Protein AF-A0A7J9Y775-F1 (afdb_monomer_lite)

pLDDT: mean 87.65, std 16.23, range [34.56, 98.0]

Structure (mmCIF, N/CA/C/O backbone):
data_AF-A0A7J9Y775-F1
#
_entry.id   AF-A0A7J9Y775-F1
#
loop_
_atom_site.group_PDB
_atom_site.id
_atom_site.type_symbol
_atom_site.label_atom_id
_atom_site.label_alt_id
_atom_site.label_comp_id
_atom_site.label_asym_id
_atom_site.label_entity_id
_atom_site.label_seq_id
_atom_site.pdbx_PDB_ins_code
_atom_site.Cartn_x
_atom_site.Cartn_y
_atom_site.Cartn_z
_atom_site.occupancy
_atom_site.B_iso_or_equiv
_atom_site.auth_seq_id
_atom_site.auth_comp_id
_atom_site.auth_asym_id
_atom_site.auth_atom_id
_atom_site.pdbx_PDB_model_num
ATOM 1 N N . MET A 1 1 ? 0.228 -18.402 -34.440 1.00 38.16 1 MET A N 1
ATOM 2 C CA . MET A 1 1 ? 0.087 -17.115 -33.724 1.00 38.16 1 MET A CA 1
ATOM 3 C C . MET A 1 1 ? -0.756 -17.361 -32.479 1.00 38.16 1 MET A C 1
ATOM 5 O O . MET A 1 1 ? -1.967 -17.196 -32.517 1.00 38.16 1 MET A O 1
ATOM 9 N N . THR A 1 2 ? -0.129 -17.875 -31.418 1.00 34.56 2 THR A N 1
ATOM 10 C CA . THR A 1 2 ? -0.813 -18.285 -30.182 1.00 34.56 2 THR A CA 1
ATOM 11 C C . THR A 1 2 ? -1.016 -17.071 -29.284 1.00 34.56 2 THR A C 1
ATOM 13 O O . THR A 1 2 ? -0.058 -16.394 -28.921 1.00 34.56 2 THR A O 1
ATOM 16 N N . SER A 1 3 ? -2.279 -16.789 -28.978 1.00 35.97 3 SER A N 1
ATOM 17 C CA . SER A 1 3 ? -2.728 -15.701 -28.113 1.00 35.97 3 SER A CA 1
ATOM 18 C C . SER A 1 3 ? -2.297 -15.947 -26.664 1.00 35.97 3 SER A C 1
ATOM 20 O O . SER A 1 3 ? -2.684 -16.944 -26.058 1.00 35.97 3 SER A O 1
ATOM 22 N N . ALA A 1 4 ? -1.508 -15.033 -26.098 1.00 42.16 4 ALA A N 1
ATOM 23 C CA . ALA A 1 4 ? -1.181 -15.003 -24.677 1.00 42.16 4 ALA A CA 1
ATOM 24 C C . ALA A 1 4 ? -2.265 -14.231 -23.908 1.00 42.16 4 ALA A C 1
ATOM 26 O O . ALA A 1 4 ? -2.028 -13.146 -23.385 1.00 42.16 4 ALA A O 1
ATOM 27 N N . ALA A 1 5 ? -3.465 -14.803 -23.827 1.00 42.19 5 ALA A N 1
ATOM 28 C CA . ALA A 1 5 ? -4.444 -14.434 -22.809 1.00 42.19 5 ALA A CA 1
ATOM 29 C C . ALA A 1 5 ? -4.189 -15.286 -21.552 1.00 42.19 5 ALA A C 1
ATOM 31 O O . ALA A 1 5 ? -4.979 -16.156 -21.195 1.00 42.19 5 ALA A O 1
ATOM 32 N N . ALA A 1 6 ? -3.043 -15.085 -20.898 1.00 48.16 6 ALA A N 1
ATOM 33 C CA . ALA A 1 6 ? -2.759 -15.720 -19.615 1.00 48.16 6 ALA A CA 1
ATOM 34 C C . ALA A 1 6 ? -3.512 -14.976 -18.494 1.00 48.16 6 ALA A C 1
ATOM 36 O O . ALA A 1 6 ? -3.031 -13.996 -17.937 1.00 48.16 6 ALA A O 1
ATOM 37 N N . GLY A 1 7 ? -4.736 -15.448 -18.252 1.00 46.16 7 GLY A N 1
ATOM 38 C CA . GLY A 1 7 ? -5.532 -15.403 -17.022 1.00 46.16 7 GLY A CA 1
ATOM 39 C C . GLY A 1 7 ? -5.177 -14.393 -15.926 1.00 46.16 7 GLY A C 1
ATOM 40 O O . GLY A 1 7 ? -4.445 -14.714 -14.995 1.00 46.16 7 GLY A O 1
ATOM 41 N N . PHE A 1 8 ? -5.868 -13.251 -15.911 1.00 54.41 8 PHE A N 1
ATOM 42 C CA . PHE A 1 8 ? -6.209 -12.593 -14.639 1.00 54.41 8 PHE A CA 1
ATOM 43 C C . PHE A 1 8 ? -7.338 -13.338 -13.898 1.00 54.41 8 PHE A C 1
ATOM 45 O O . PHE A 1 8 ? -7.473 -13.207 -12.683 1.00 54.41 8 PHE A O 1
ATOM 52 N N . GLY A 1 9 ? -8.124 -14.158 -14.608 1.00 49.69 9 GLY A N 1
ATOM 53 C CA . GLY A 1 9 ? -9.173 -15.006 -14.040 1.00 49.69 9 GLY A CA 1
ATOM 54 C C . GLY A 1 9 ? -8.589 -16.231 -13.341 1.00 49.69 9 GLY A C 1
ATOM 55 O O . GLY A 1 9 ? -8.586 -17.315 -13.910 1.00 49.69 9 GLY A O 1
ATOM 56 N N . GLY A 1 10 ? -8.039 -16.053 -12.140 1.00 75.50 10 GLY A N 1
ATOM 57 C CA . GLY A 1 10 ? -7.595 -17.167 -11.295 1.00 75.50 10 GLY A CA 1
ATOM 58 C C . GLY A 1 10 ? -6.438 -16.858 -10.347 1.00 75.50 10 GLY A C 1
ATOM 59 O O . GLY A 1 10 ? -6.180 -17.643 -9.439 1.00 75.50 10 GLY A O 1
ATOM 60 N N . HIS A 1 11 ? -5.738 -15.728 -10.508 1.00 84.44 11 HIS A N 1
ATOM 61 C CA . HIS A 1 11 ? -4.655 -15.388 -9.587 1.00 84.44 11 HIS A CA 1
ATOM 62 C C . HIS A 1 11 ? -5.235 -14.975 -8.218 1.00 84.44 11 HIS A C 1
ATOM 64 O O . HIS A 1 11 ? -6.034 -14.035 -8.177 1.00 84.44 11 HIS A O 1
ATOM 70 N N . PRO A 1 12 ? -4.814 -15.580 -7.088 1.00 88.19 12 PRO A N 1
ATOM 71 C CA . PRO A 1 12 ? -5.397 -15.307 -5.768 1.00 88.19 12 PRO A CA 1
ATOM 72 C C . PRO A 1 12 ? -5.423 -13.823 -5.383 1.00 88.19 12 PRO A C 1
ATOM 74 O O . PRO A 1 12 ? -6.362 -13.362 -4.744 1.00 88.19 12 PRO A O 1
ATOM 77 N N . LEU A 1 13 ? -4.424 -13.050 -5.819 1.00 89.00 13 LEU A N 1
ATOM 78 C CA . LEU A 1 13 ? -4.371 -11.604 -5.580 1.00 89.00 13 LEU A CA 1
ATOM 79 C C . LEU A 1 13 ? -5.483 -10.814 -6.290 1.00 89.00 13 LEU A C 1
ATOM 81 O O . LEU A 1 13 ? -5.926 -9.805 -5.755 1.00 89.00 13 LEU A O 1
ATOM 85 N N . VA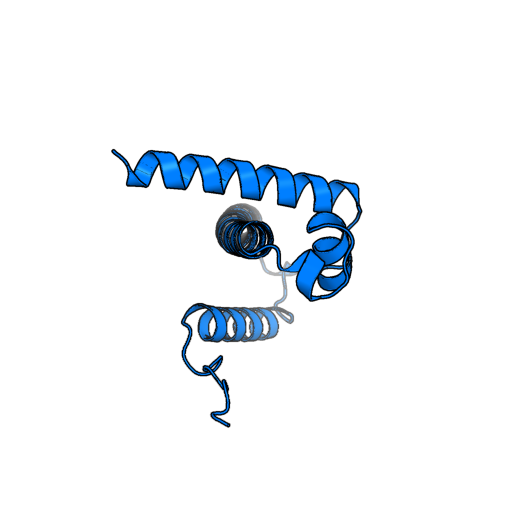L A 1 14 ? -5.934 -11.254 -7.470 1.00 91.62 14 VAL A N 1
ATOM 86 C CA . VAL A 1 14 ? -7.041 -10.602 -8.191 1.00 91.62 14 VAL A CA 1
ATOM 87 C C . VAL A 1 14 ? -8.334 -10.797 -7.406 1.00 91.62 14 VAL A C 1
ATOM 89 O O . VAL A 1 14 ? -9.024 -9.825 -7.109 1.00 91.62 14 VAL A O 1
ATOM 92 N N . SER A 1 15 ? -8.612 -12.033 -6.986 1.00 91.06 15 SER A N 1
ATOM 93 C CA . SER A 1 15 ? -9.774 -12.344 -6.149 1.00 91.06 15 SER A CA 1
ATOM 94 C C . SER A 1 15 ? -9.712 -11.636 -4.792 1.00 91.06 15 SER A C 1
ATOM 96 O O . SER A 1 15 ? -10.722 -11.118 -4.326 1.00 91.06 15 SER A O 1
ATOM 98 N N . ALA A 1 16 ? -8.531 -11.564 -4.169 1.00 90.31 16 ALA A N 1
ATOM 99 C CA . ALA A 1 16 ? -8.344 -10.864 -2.900 1.00 90.31 16 ALA A CA 1
ATOM 100 C C . ALA A 1 16 ? -8.603 -9.354 -3.021 1.00 90.31 16 ALA A C 1
ATOM 102 O O . ALA A 1 16 ? -9.258 -8.785 -2.155 1.00 90.31 16 ALA A O 1
ATOM 103 N N . LEU A 1 17 ? -8.126 -8.712 -4.092 1.00 91.44 17 LEU A N 1
ATOM 104 C CA . LEU A 1 17 ? -8.378 -7.293 -4.351 1.00 91.44 17 LEU A CA 1
ATOM 105 C C . LEU A 1 17 ? -9.870 -7.000 -4.530 1.00 91.44 17 LEU A C 1
ATOM 107 O O . LEU A 1 17 ? -10.374 -6.075 -3.905 1.00 91.44 17 LEU A O 1
ATOM 111 N N . ALA A 1 18 ? -10.574 -7.819 -5.315 1.00 92.12 18 ALA A N 1
ATOM 112 C CA . ALA A 1 18 ? -12.019 -7.685 -5.490 1.00 92.12 18 ALA A CA 1
ATOM 113 C C . ALA A 1 18 ? -12.785 -7.878 -4.167 1.00 92.12 18 ALA A C 1
ATOM 115 O O . ALA A 1 18 ? -13.728 -7.146 -3.883 1.00 92.12 18 ALA A O 1
ATOM 116 N N . ALA A 1 19 ? -12.361 -8.833 -3.332 1.00 92.00 19 ALA A N 1
ATOM 117 C CA . ALA A 1 19 ? -12.965 -9.049 -2.020 1.00 92.00 19 ALA A CA 1
ATOM 118 C C . ALA A 1 19 ? -12.734 -7.863 -1.068 1.00 92.00 19 ALA A C 1
ATOM 120 O O . ALA A 1 19 ? -13.655 -7.467 -0.360 1.00 92.00 19 ALA A O 1
ATOM 121 N N . VAL A 1 20 ? -11.527 -7.284 -1.058 1.00 92.75 20 VAL A N 1
ATOM 122 C CA . VAL A 1 20 ? -11.226 -6.084 -0.259 1.00 92.75 20 VAL A CA 1
ATOM 123 C C . VAL A 1 20 ? -12.089 -4.907 -0.705 1.00 92.75 20 VAL A C 1
ATOM 125 O O . VAL A 1 20 ? -12.645 -4.230 0.152 1.00 92.75 20 VAL A O 1
ATOM 128 N N . ASP A 1 21 ? -12.237 -4.693 -2.012 1.00 92.62 21 ASP A N 1
ATOM 129 C CA . ASP A 1 21 ? -13.064 -3.615 -2.568 1.00 92.62 21 ASP A CA 1
ATOM 130 C C . ASP A 1 21 ? -14.527 -3.742 -2.112 1.00 92.62 21 ASP A C 1
ATOM 132 O O . ASP A 1 21 ? -15.070 -2.828 -1.499 1.00 92.62 21 ASP A O 1
ATOM 136 N N . GLY A 1 22 ? -15.119 -4.936 -2.246 1.00 93.56 22 GLY A N 1
ATOM 137 C CA . GLY A 1 22 ? -16.489 -5.188 -1.784 1.00 93.56 22 GLY A CA 1
ATOM 138 C C . GLY A 1 22 ? -16.679 -5.042 -0.266 1.00 93.56 22 GLY A C 1
ATOM 139 O O . GLY A 1 22 ? -17.734 -4.601 0.189 1.00 93.56 22 GLY A O 1
ATOM 140 N N . ILE A 1 23 ? -15.662 -5.373 0.540 1.00 93.75 23 ILE A N 1
ATOM 141 C CA . ILE A 1 23 ? -15.685 -5.120 1.991 1.00 93.75 23 ILE A CA 1
ATOM 142 C C . ILE A 1 23 ? -15.669 -3.612 2.270 1.00 93.75 23 ILE A C 1
ATOM 144 O O . ILE A 1 23 ? -16.410 -3.150 3.138 1.00 93.75 23 ILE A O 1
ATOM 148 N N . LEU A 1 24 ? -14.838 -2.848 1.553 1.00 92.50 24 LEU A N 1
ATOM 149 C CA . LEU A 1 24 ? -14.730 -1.396 1.719 1.00 92.50 24 LEU A CA 1
ATOM 150 C C . LEU A 1 24 ? -16.022 -0.677 1.314 1.00 92.50 24 LEU A C 1
ATOM 152 O O . LEU A 1 24 ? -16.474 0.214 2.038 1.00 92.50 24 LEU A O 1
ATOM 156 N N . ASP A 1 25 ? -16.668 -1.110 0.233 1.00 93.62 25 ASP A N 1
ATOM 157 C CA . ASP A 1 25 ? -17.998 -0.631 -0.154 1.00 93.62 25 ASP A CA 1
ATOM 158 C C . ASP A 1 25 ? -19.019 -0.863 0.966 1.00 93.62 25 ASP A C 1
ATOM 160 O O . ASP A 1 25 ? -19.769 0.043 1.335 1.00 93.62 25 ASP A O 1
ATOM 164 N N . GLY A 1 26 ? -18.994 -2.051 1.578 1.00 89.69 26 GLY A N 1
ATOM 165 C CA . GLY A 1 26 ? -19.897 -2.413 2.671 1.00 89.69 26 GLY A CA 1
ATOM 166 C C . GLY A 1 26 ? -19.744 -1.562 3.938 1.00 89.69 26 GLY A C 1
ATOM 167 O O . GLY A 1 26 ? -20.719 -1.390 4.668 1.00 89.69 26 GLY A O 1
ATOM 168 N N . VAL A 1 27 ? -18.556 -1.005 4.208 1.00 89.88 27 VAL A N 1
ATOM 169 C CA . VAL A 1 27 ? -18.300 -0.187 5.414 1.00 89.88 27 VAL A CA 1
ATOM 170 C C . VAL A 1 27 ? -18.359 1.321 5.165 1.00 89.88 27 VAL A C 1
ATOM 172 O O . VAL A 1 27 ? -18.376 2.089 6.126 1.00 89.88 27 VAL A O 1
ATOM 175 N N . SER A 1 28 ? -18.435 1.761 3.906 1.00 84.25 28 SER A N 1
ATOM 176 C CA . SER A 1 28 ? -18.401 3.185 3.527 1.00 84.25 28 SER A CA 1
ATOM 177 C C . SER A 1 28 ? -19.590 4.007 4.056 1.00 84.25 28 SER A C 1
ATOM 179 O O . SER A 1 28 ? -19.519 5.233 4.109 1.00 84.25 28 SER A O 1
ATOM 181 N N . GLY A 1 29 ? -20.668 3.343 4.483 1.00 81.81 29 GLY A N 1
ATOM 182 C CA . GLY A 1 29 ? -21.845 3.956 5.112 1.00 81.81 29 GLY A CA 1
ATOM 183 C C . GLY A 1 29 ? -21.950 3.758 6.629 1.00 81.81 29 GLY A C 1
ATOM 184 O O . GLY A 1 29 ? -22.948 4.164 7.227 1.00 81.81 29 GLY A O 1
ATOM 185 N N . THR A 1 30 ? -20.967 3.120 7.269 1.00 87.75 30 THR A N 1
ATOM 186 C CA . THR A 1 30 ? -21.036 2.807 8.701 1.00 87.75 30 THR A CA 1
ATOM 187 C C . THR A 1 30 ? -20.845 4.063 9.545 1.00 87.75 30 THR A C 1
ATOM 189 O O . THR A 1 30 ? -19.881 4.813 9.399 1.00 87.75 30 THR A O 1
ATOM 192 N N . SER A 1 31 ? -21.767 4.279 10.480 1.00 86.44 31 SER A N 1
ATOM 193 C CA . SER A 1 31 ? -21.712 5.394 11.420 1.00 86.44 31 SER A CA 1
ATOM 194 C C . SER A 1 31 ? -20.601 5.204 12.457 1.00 86.44 31 SER A C 1
ATOM 196 O O . SER A 1 31 ? -20.693 4.331 13.311 1.00 86.44 31 SER A O 1
ATOM 198 N N . LEU A 1 32 ? -19.569 6.054 12.417 1.00 91.38 32 LEU A N 1
ATOM 199 C CA . LEU A 1 32 ? -18.469 6.032 13.395 1.00 91.38 32 LEU A CA 1
ATOM 200 C C . LEU A 1 32 ? -18.844 6.656 14.748 1.00 91.38 32 LEU A C 1
ATOM 202 O O . LEU A 1 32 ? -18.213 6.358 15.755 1.00 91.38 32 LEU A O 1
ATOM 206 N N . TRP A 1 33 ? -19.871 7.510 14.782 1.00 91.06 33 TRP A N 1
ATOM 207 C CA . TRP A 1 33 ? -20.288 8.235 15.990 1.00 91.06 33 TRP A CA 1
ATOM 208 C C . TRP A 1 33 ? -20.832 7.323 17.098 1.00 91.06 33 TRP A C 1
ATOM 210 O O . TRP A 1 33 ? -20.892 7.743 18.247 1.00 91.06 33 TRP A O 1
ATOM 220 N N . SER A 1 34 ? -21.238 6.092 16.767 1.00 93.06 34 SER A N 1
ATOM 221 C CA . SER A 1 34 ? -21.746 5.118 17.738 1.00 93.06 34 SER A CA 1
ATOM 222 C C . SER A 1 34 ? -20.645 4.283 18.399 1.00 93.06 34 SER A C 1
ATOM 224 O O . SER A 1 34 ? -20.959 3.397 19.190 1.00 93.06 34 SER A O 1
ATOM 226 N N . LEU A 1 35 ? -19.375 4.501 18.041 1.00 96.19 35 LEU A N 1
ATOM 227 C CA . LEU A 1 35 ? -18.243 3.806 18.648 1.00 96.19 35 LEU A CA 1
ATOM 228 C C . LEU A 1 35 ? -17.916 4.419 20.012 1.00 96.19 35 LEU A C 1
ATOM 230 O O . LEU A 1 35 ? -17.856 5.639 20.148 1.00 96.19 35 LEU A O 1
ATOM 234 N N . SER A 1 36 ? -17.657 3.573 21.009 1.00 96.94 36 SER A N 1
ATOM 235 C CA . SER A 1 36 ? -17.036 4.015 22.259 1.00 96.94 36 SER A CA 1
ATOM 236 C C . SER A 1 36 ? -15.561 4.370 22.049 1.00 96.94 36 SER A C 1
ATOM 238 O O . SER A 1 36 ? -14.932 3.913 21.091 1.00 96.94 36 SER A O 1
ATOM 240 N N . ASP A 1 37 ? -14.974 5.121 22.980 1.00 98.00 37 ASP A N 1
ATOM 241 C CA . ASP A 1 37 ? -13.552 5.488 22.933 1.00 98.00 37 ASP A CA 1
ATOM 242 C C . ASP A 1 37 ? -12.633 4.253 22.836 1.00 98.00 37 ASP A C 1
ATOM 244 O O . ASP A 1 37 ? -11.710 4.222 22.018 1.00 98.00 37 ASP A O 1
ATOM 248 N N . ASP A 1 38 ? -12.937 3.188 23.588 1.00 97.94 38 ASP A N 1
ATOM 249 C CA . ASP A 1 38 ? -12.196 1.919 23.535 1.00 97.94 38 ASP A CA 1
ATOM 250 C C . ASP A 1 38 ? -12.292 1.247 22.158 1.00 97.94 38 ASP A C 1
ATOM 252 O O . ASP A 1 38 ? -11.316 0.671 21.659 1.00 97.94 38 ASP A O 1
ATOM 256 N N . GLN A 1 39 ? -13.462 1.330 21.516 1.00 97.44 39 GLN A N 1
ATOM 257 C CA . GLN A 1 39 ? -13.661 0.811 20.166 1.00 97.44 39 GLN A CA 1
ATOM 258 C C . GLN A 1 39 ? -12.891 1.645 19.144 1.00 97.44 39 GLN A C 1
ATOM 260 O O . GLN A 1 39 ? -12.235 1.067 18.280 1.00 97.44 39 GLN A O 1
ATOM 265 N N . VAL A 1 40 ? -12.899 2.977 19.256 1.00 97.06 40 VAL A N 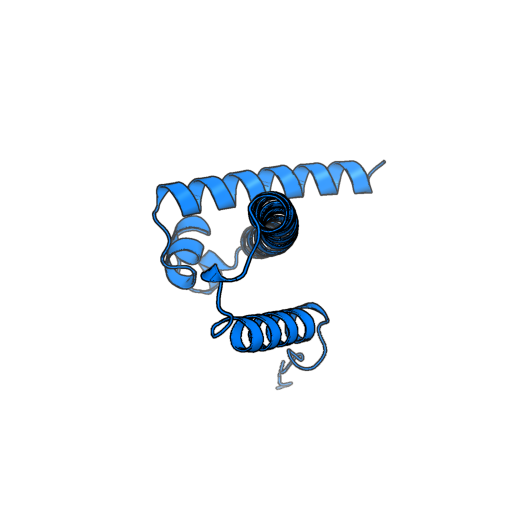1
ATOM 266 C CA . VAL A 1 40 ? -12.113 3.865 18.384 1.00 97.06 40 VAL A CA 1
ATOM 267 C C . VAL A 1 40 ? -10.621 3.550 18.496 1.00 97.06 40 VAL A C 1
ATOM 269 O O . VAL A 1 40 ? -9.956 3.370 17.472 1.00 97.06 40 VAL A O 1
ATOM 272 N N . ALA A 1 41 ? -10.092 3.420 19.715 1.00 97.81 41 ALA A N 1
ATOM 273 C CA . ALA A 1 41 ? -8.686 3.091 19.938 1.00 97.81 41 ALA A CA 1
ATOM 274 C C . ALA A 1 41 ? -8.317 1.719 19.346 1.00 97.81 41 ALA A C 1
ATOM 276 O O . ALA A 1 41 ? -7.355 1.601 18.580 1.00 97.81 41 ALA A O 1
ATOM 277 N N . SER A 1 42 ? -9.121 0.692 19.638 1.00 97.75 42 SER A N 1
ATOM 278 C CA . SER A 1 42 ? -8.876 -0.681 19.176 1.00 97.75 42 SER A CA 1
ATOM 279 C C . SER A 1 42 ? -8.971 -0.806 17.653 1.00 97.75 42 SER A C 1
ATOM 281 O O . SER A 1 42 ? -8.095 -1.397 17.019 1.00 97.75 42 SER A O 1
ATOM 283 N N . LEU A 1 43 ? -9.999 -0.207 17.042 1.00 96.44 43 LEU A N 1
ATOM 284 C CA . LEU A 1 43 ? -10.200 -0.239 15.591 1.00 96.44 43 LEU A CA 1
ATOM 285 C C . LEU A 1 43 ? -9.124 0.554 14.847 1.00 96.44 43 LEU A C 1
ATOM 287 O O . LEU A 1 43 ? -8.706 0.133 13.772 1.00 96.44 43 LEU A O 1
ATOM 291 N N . THR A 1 44 ? -8.622 1.651 15.420 1.00 96.44 44 THR A N 1
ATOM 292 C CA . THR A 1 44 ? -7.509 2.415 14.832 1.00 96.44 44 THR A CA 1
ATOM 293 C C . THR A 1 44 ? -6.234 1.573 14.764 1.00 96.44 44 THR A C 1
ATOM 295 O O . THR A 1 44 ? -5.574 1.526 13.722 1.00 96.44 44 THR A O 1
ATOM 298 N N . ALA A 1 45 ? -5.896 0.867 15.848 1.00 97.88 45 ALA A N 1
ATOM 299 C CA . ALA A 1 45 ? -4.738 -0.024 15.876 1.00 97.88 45 ALA A CA 1
ATOM 300 C C . ALA A 1 45 ? -4.888 -1.186 14.876 1.00 97.88 45 ALA A C 1
ATOM 302 O O . ALA A 1 45 ? -3.952 -1.501 14.134 1.00 97.88 45 ALA A O 1
ATOM 303 N N . GLU A 1 46 ? -6.078 -1.786 14.803 1.00 97.06 46 GLU A N 1
ATOM 304 C CA . GLU A 1 46 ? -6.351 -2.880 13.870 1.00 97.06 46 GLU A CA 1
ATOM 305 C C . GLU A 1 46 ? -6.309 -2.410 12.407 1.00 97.06 46 GLU A C 1
ATOM 307 O O . GLU A 1 46 ? -5.684 -3.060 11.564 1.00 97.06 46 GLU A O 1
ATOM 312 N N . ALA A 1 47 ? -6.871 -1.238 12.101 1.00 95.31 47 ALA A N 1
ATOM 313 C CA . ALA A 1 47 ? -6.798 -0.634 10.774 1.00 95.31 47 ALA A CA 1
ATOM 314 C C . ALA A 1 47 ? -5.343 -0.380 10.348 1.00 95.31 47 ALA A C 1
ATOM 316 O O . ALA A 1 47 ? -4.962 -0.711 9.223 1.00 95.31 47 ALA A O 1
ATOM 317 N N . ALA A 1 48 ? -4.496 0.122 11.254 1.00 96.94 48 ALA A N 1
ATOM 318 C CA . ALA A 1 48 ? -3.072 0.318 10.982 1.00 96.94 48 ALA A CA 1
ATOM 319 C C . ALA A 1 48 ? -2.349 -1.010 10.683 1.00 96.94 48 ALA A C 1
ATOM 321 O O . ALA A 1 48 ? -1.534 -1.085 9.757 1.00 96.94 48 ALA A O 1
ATOM 322 N N . ARG A 1 49 ? -2.681 -2.086 11.410 1.00 96.94 49 ARG A N 1
ATOM 323 C CA . ARG A 1 49 ? -2.142 -3.435 11.168 1.00 96.94 49 ARG A CA 1
ATOM 324 C C . ARG A 1 49 ? -2.543 -3.965 9.792 1.00 96.94 49 ARG A C 1
ATOM 326 O O . ARG A 1 49 ? -1.696 -4.481 9.057 1.00 96.94 49 ARG A O 1
ATOM 333 N N . VAL A 1 50 ? -3.815 -3.821 9.420 1.00 95.56 50 VAL A N 1
ATOM 334 C CA . VAL A 1 50 ? -4.322 -4.208 8.094 1.00 95.56 50 VAL A CA 1
ATOM 335 C C . VAL A 1 50 ? -3.641 -3.386 6.997 1.00 95.56 50 VAL A C 1
ATOM 337 O O . VAL A 1 50 ? -3.148 -3.959 6.022 1.00 95.56 50 VAL A O 1
ATOM 340 N N . GLN A 1 51 ? -3.513 -2.070 7.185 1.00 94.88 51 GLN A N 1
ATOM 341 C CA . GLN A 1 51 ? -2.815 -1.181 6.257 1.00 94.88 51 GLN A CA 1
ATOM 342 C C . GLN A 1 51 ? -1.350 -1.595 6.059 1.00 94.88 51 GLN A C 1
ATOM 344 O O . GLN A 1 51 ? -0.871 -1.607 4.925 1.00 94.88 51 GLN A O 1
ATOM 349 N N . ALA A 1 52 ? -0.637 -1.976 7.123 1.00 93.69 52 ALA A N 1
ATOM 350 C CA . ALA A 1 52 ? 0.747 -2.440 7.030 1.00 93.69 52 ALA A CA 1
ATOM 351 C C . ALA A 1 52 ? 0.870 -3.746 6.226 1.00 93.69 52 ALA A C 1
ATOM 353 O O . ALA A 1 52 ? 1.733 -3.863 5.351 1.00 93.69 52 ALA A O 1
ATOM 354 N N . ARG A 1 53 ? -0.030 -4.712 6.460 1.00 93.56 53 ARG A N 1
ATOM 355 C CA . ARG A 1 53 ? -0.078 -5.969 5.691 1.00 93.56 53 ARG A CA 1
ATOM 356 C C . ARG A 1 53 ? -0.364 -5.713 4.214 1.00 93.56 53 ARG A C 1
ATOM 358 O O . ARG A 1 53 ? 0.310 -6.275 3.352 1.00 93.56 53 ARG A O 1
ATOM 365 N N . TRP A 1 54 ? -1.318 -4.833 3.915 1.00 93.00 54 TRP A N 1
ATOM 366 C CA . TRP A 1 54 ? -1.620 -4.448 2.539 1.00 93.00 54 TRP A CA 1
ATOM 367 C C . TRP A 1 54 ? -0.449 -3.717 1.872 1.00 93.00 54 TRP A C 1
ATOM 369 O O . TRP A 1 54 ? -0.093 -3.999 0.725 1.00 93.00 54 TRP A O 1
ATOM 379 N N . ALA A 1 55 ? 0.217 -2.823 2.605 1.00 93.38 55 ALA A N 1
ATOM 380 C CA . ALA A 1 55 ? 1.399 -2.129 2.117 1.00 93.38 55 ALA A CA 1
ATOM 381 C C . ALA A 1 55 ? 2.519 -3.108 1.733 1.00 93.38 55 ALA A C 1
ATOM 383 O O . ALA A 1 55 ? 3.145 -2.903 0.694 1.00 93.38 55 ALA A O 1
ATOM 384 N N . ALA A 1 56 ? 2.732 -4.182 2.500 1.00 92.12 56 ALA A N 1
ATOM 385 C CA . ALA A 1 56 ? 3.713 -5.217 2.173 1.00 92.12 56 ALA A CA 1
ATOM 386 C C . ALA A 1 56 ? 3.401 -5.920 0.839 1.00 92.12 56 ALA A C 1
ATOM 388 O O . ALA A 1 56 ? 4.280 -6.020 -0.018 1.00 92.12 56 ALA A O 1
ATOM 389 N N . VAL A 1 57 ? 2.143 -6.323 0.616 1.00 92.69 57 VAL A N 1
ATOM 390 C CA . VAL A 1 57 ? 1.702 -6.922 -0.660 1.00 92.69 57 VAL A CA 1
ATOM 391 C C . VAL A 1 57 ? 1.946 -5.961 -1.824 1.00 92.69 57 VAL A C 1
ATOM 393 O O . VAL A 1 5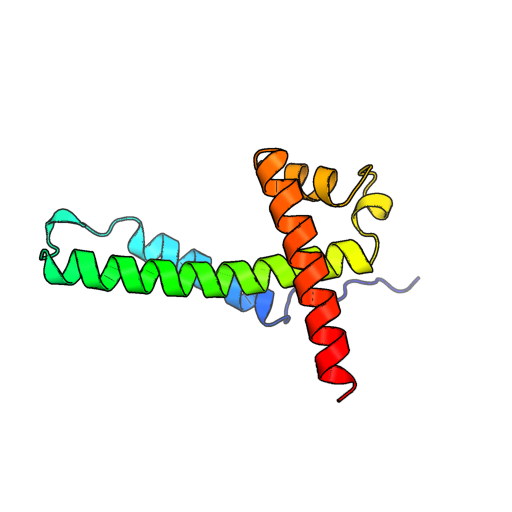7 ? 2.517 -6.336 -2.848 1.00 92.69 57 VAL A O 1
ATOM 396 N N . ARG A 1 58 ? 1.580 -4.686 -1.658 1.00 93.38 58 ARG A N 1
ATOM 397 C CA . ARG A 1 58 ? 1.783 -3.669 -2.694 1.00 93.38 58 ARG A CA 1
ATOM 398 C C . ARG A 1 58 ? 3.268 -3.417 -2.980 1.00 93.38 58 ARG A C 1
ATOM 400 O O . ARG A 1 58 ? 3.635 -3.240 -4.137 1.00 93.38 58 ARG A O 1
ATOM 407 N N . LEU A 1 59 ? 4.128 -3.409 -1.960 1.00 95.62 59 LEU A N 1
ATOM 408 C CA . LEU A 1 59 ? 5.578 -3.269 -2.136 1.00 95.62 59 LEU A CA 1
ATOM 409 C C . LEU A 1 59 ? 6.179 -4.464 -2.884 1.00 95.62 59 LEU A C 1
ATOM 411 O O . LEU A 1 59 ? 7.041 -4.252 -3.732 1.00 95.62 59 LEU A O 1
ATOM 415 N N . ALA A 1 60 ? 5.690 -5.684 -2.649 1.00 93.38 60 ALA A N 1
ATOM 416 C CA . ALA A 1 60 ? 6.101 -6.858 -3.418 1.00 93.38 60 ALA A CA 1
ATOM 417 C C . ALA A 1 60 ? 5.737 -6.726 -4.909 1.00 93.38 60 ALA A C 1
ATOM 419 O O . ALA A 1 60 ? 6.564 -7.012 -5.768 1.00 93.38 60 ALA A O 1
ATOM 420 N N . LEU A 1 61 ? 4.549 -6.202 -5.235 1.00 93.94 61 LEU A N 1
ATOM 421 C CA . LEU A 1 61 ? 4.164 -5.919 -6.628 1.00 93.94 61 LEU A CA 1
ATOM 422 C C . LEU A 1 61 ? 5.039 -4.845 -7.278 1.00 93.94 61 LEU A C 1
ATOM 424 O O . LEU A 1 61 ? 5.371 -4.946 -8.456 1.00 93.94 61 LEU A O 1
ATOM 428 N N . VAL A 1 62 ? 5.418 -3.811 -6.522 1.00 96.69 62 VAL A N 1
ATOM 429 C CA . VAL A 1 62 ? 6.343 -2.778 -7.008 1.00 96.69 62 VAL A CA 1
ATOM 430 C C . VAL A 1 62 ? 7.726 -3.370 -7.262 1.00 96.69 62 VAL A C 1
ATOM 432 O O . VAL A 1 62 ? 8.325 -3.055 -8.287 1.00 96.69 62 VAL A O 1
ATOM 435 N N . ALA A 1 63 ? 8.220 -4.232 -6.370 1.00 95.81 63 ALA A N 1
ATOM 436 C CA . ALA A 1 63 ? 9.485 -4.932 -6.563 1.00 95.81 63 ALA A CA 1
ATOM 437 C C . ALA A 1 63 ? 9.449 -5.832 -7.803 1.00 95.81 63 ALA A C 1
ATOM 439 O O . ALA A 1 63 ? 10.373 -5.781 -8.605 1.00 95.81 63 ALA A O 1
ATOM 440 N N . GLU A 1 64 ? 8.360 -6.574 -8.013 1.00 94.50 64 GLU A N 1
ATOM 441 C CA . GLU A 1 64 ? 8.175 -7.414 -9.199 1.00 94.50 64 GLU A CA 1
ATOM 442 C C . GLU A 1 64 ? 8.102 -6.584 -10.493 1.00 94.50 64 GLU A C 1
ATOM 444 O O . GLU A 1 64 ? 8.664 -6.941 -11.527 1.00 94.50 64 GLU A O 1
ATOM 449 N N . ALA A 1 65 ? 7.424 -5.434 -10.456 1.00 95.75 65 ALA A N 1
ATOM 450 C CA . ALA A 1 65 ? 7.391 -4.514 -11.588 1.00 95.75 65 ALA A CA 1
ATOM 451 C C . ALA A 1 65 ? 8.787 -3.946 -11.904 1.00 95.75 65 ALA A C 1
ATOM 453 O O . ALA A 1 65 ? 9.148 -3.830 -13.079 1.00 95.75 65 ALA A O 1
ATOM 454 N N . ASP A 1 66 ? 9.565 -3.609 -10.871 1.00 96.00 66 ASP A N 1
ATOM 455 C CA . ASP A 1 66 ? 10.938 -3.112 -10.991 1.00 96.00 66 ASP A CA 1
ATOM 456 C C . ASP A 1 66 ? 11.887 -4.187 -11.532 1.00 96.00 66 ASP A C 1
ATOM 458 O O . ASP A 1 66 ? 12.595 -3.930 -12.504 1.00 96.00 66 ASP A O 1
ATOM 462 N N . SER A 1 67 ? 11.850 -5.400 -10.965 1.00 94.56 67 SER A N 1
ATOM 463 C CA . SER A 1 67 ? 12.719 -6.526 -11.335 1.00 94.56 67 SER A CA 1
ATOM 464 C C . SER A 1 67 ? 12.497 -6.956 -12.779 1.00 94.56 67 SER A C 1
ATOM 466 O O . SER A 1 67 ? 13.446 -7.191 -13.525 1.00 94.56 67 SER A O 1
ATOM 468 N N . ARG A 1 68 ? 11.237 -6.965 -13.229 1.00 94.62 68 ARG A N 1
ATOM 469 C CA . ARG A 1 68 ? 10.913 -7.247 -14.624 1.00 94.62 68 ARG A CA 1
ATOM 470 C C . ARG A 1 68 ? 11.237 -6.076 -15.549 1.00 94.62 68 ARG A C 1
ATOM 472 O O . ARG A 1 68 ? 11.048 -6.242 -16.746 1.00 94.62 68 ARG A O 1
ATOM 479 N N . GLY A 1 69 ? 11.606 -4.889 -15.070 1.00 96.06 69 GLY A N 1
ATOM 480 C CA . GLY A 1 69 ? 11.782 -3.705 -15.921 1.00 96.06 69 GLY A CA 1
ATOM 481 C C . GLY A 1 69 ? 10.484 -3.240 -16.596 1.00 96.06 69 GLY A C 1
ATOM 482 O O . GLY A 1 69 ? 10.499 -2.779 -17.739 1.00 96.06 69 GLY A O 1
ATOM 483 N N . LEU A 1 70 ? 9.335 -3.386 -15.921 1.00 97.31 70 LEU A N 1
ATOM 484 C CA . LEU A 1 70 ? 8.013 -3.072 -16.480 1.00 97.31 70 LEU A CA 1
ATOM 485 C C . LEU A 1 70 ? 7.908 -1.628 -16.972 1.00 97.31 70 LEU A C 1
ATOM 487 O O . LEU A 1 70 ? 7.348 -1.404 -18.040 1.00 97.31 70 LEU A O 1
ATOM 491 N N . ALA A 1 71 ? 8.471 -0.674 -16.228 1.00 96.69 71 ALA A N 1
ATOM 492 C CA . ALA A 1 71 ? 8.418 0.742 -16.578 1.00 96.69 71 ALA A CA 1
ATOM 493 C C . ALA A 1 71 ? 8.932 1.014 -17.998 1.00 96.69 71 ALA A C 1
ATOM 495 O O . ALA A 1 71 ? 8.237 1.660 -18.778 1.00 96.69 71 ALA A O 1
ATOM 496 N N . GLY A 1 72 ? 10.087 0.446 -18.360 1.00 97.19 72 GLY A N 1
ATOM 497 C CA . GLY A 1 72 ? 10.661 0.608 -19.697 1.00 97.19 72 GLY A CA 1
ATOM 498 C C . GLY A 1 72 ? 9.769 0.019 -20.791 1.00 97.19 72 GLY A C 1
ATOM 499 O O . GLY A 1 72 ? 9.554 0.656 -21.817 1.00 97.19 72 GLY A O 1
ATOM 500 N N . ARG A 1 73 ? 9.164 -1.152 -20.545 1.00 96.62 73 ARG A N 1
ATOM 501 C CA . ARG A 1 73 ? 8.245 -1.795 -21.503 1.00 96.62 73 ARG A CA 1
ATOM 502 C C . ARG A 1 73 ? 6.975 -0.993 -21.777 1.00 96.62 73 ARG A C 1
ATOM 504 O O . ARG A 1 73 ? 6.401 -1.141 -22.848 1.00 96.62 73 ARG A O 1
ATOM 511 N N . VAL A 1 74 ? 6.533 -0.173 -20.825 1.00 96.38 74 VAL A N 1
ATOM 512 C CA . VAL A 1 74 ? 5.342 0.682 -20.973 1.00 96.38 74 VAL A CA 1
ATOM 513 C C . VAL A 1 74 ? 5.695 2.148 -21.260 1.00 96.38 74 VAL A C 1
ATOM 515 O O . VAL A 1 74 ? 4.840 3.019 -21.134 1.00 96.38 74 VAL A O 1
ATOM 518 N N . GLY A 1 75 ? 6.949 2.437 -21.632 1.00 96.56 75 GLY A N 1
ATOM 519 C CA . GLY A 1 75 ? 7.396 3.775 -22.037 1.00 96.56 75 GLY A CA 1
ATOM 520 C C . GLY A 1 75 ? 7.638 4.765 -20.892 1.00 96.56 75 GLY A C 1
ATOM 521 O O . GLY A 1 75 ? 7.814 5.956 -21.133 1.00 96.56 75 GLY A O 1
ATOM 522 N N . ALA A 1 76 ? 7.663 4.308 -19.640 1.00 97.38 76 ALA A N 1
ATOM 523 C CA . ALA A 1 76 ? 8.007 5.147 -18.499 1.00 97.38 76 ALA A CA 1
ATOM 524 C C . ALA A 1 76 ? 9.525 5.166 -18.262 1.00 97.38 76 ALA A C 1
ATOM 526 O O . ALA A 1 76 ? 10.182 4.127 -18.250 1.00 97.38 76 ALA A O 1
ATOM 527 N N . ALA A 1 77 ? 10.077 6.350 -17.976 1.00 96.75 77 ALA A N 1
ATOM 528 C CA . ALA A 1 77 ? 11.520 6.539 -17.785 1.00 96.75 77 ALA A CA 1
ATOM 529 C C . ALA A 1 77 ? 12.107 5.782 -16.575 1.00 96.75 77 ALA A C 1
ATOM 531 O O . ALA A 1 77 ? 13.308 5.543 -16.508 1.00 96.75 77 ALA A O 1
ATOM 532 N N . SER A 1 78 ? 11.282 5.437 -15.584 1.00 96.94 78 SER A N 1
ATOM 533 C CA . SER A 1 78 ? 11.683 4.623 -14.432 1.00 96.94 78 SER A CA 1
ATOM 534 C C . SER A 1 78 ? 10.464 4.045 -13.718 1.00 96.94 78 SER A C 1
ATOM 536 O O . SER A 1 78 ? 9.348 4.551 -13.864 1.00 96.94 78 SER A O 1
ATOM 538 N N . THR A 1 79 ? 10.681 3.042 -12.865 1.00 97.69 79 THR A N 1
ATOM 539 C CA . THR A 1 79 ? 9.644 2.482 -11.984 1.00 97.69 79 THR A CA 1
ATOM 540 C C . THR A 1 79 ? 9.009 3.540 -11.087 1.00 97.69 79 THR A C 1
ATOM 542 O O . THR A 1 79 ? 7.809 3.490 -10.850 1.00 97.69 79 THR A O 1
ATOM 545 N N . GLN A 1 80 ? 9.763 4.552 -10.644 1.00 97.56 80 GLN A N 1
ATOM 546 C CA . GLN A 1 80 ? 9.210 5.670 -9.872 1.00 97.56 80 GLN A CA 1
ATOM 547 C C . GLN A 1 80 ? 8.211 6.495 -10.698 1.00 97.56 80 GLN A C 1
ATOM 549 O O . GLN A 1 80 ? 7.137 6.839 -10.202 1.00 97.56 80 GLN A O 1
ATOM 554 N N . VAL A 1 81 ? 8.556 6.816 -11.951 1.00 97.38 81 VAL A N 1
ATOM 555 C CA . VAL A 1 81 ? 7.683 7.571 -12.866 1.00 97.38 81 VAL A CA 1
ATOM 556 C C . VAL A 1 81 ? 6.430 6.763 -13.193 1.00 97.38 81 VAL A C 1
ATOM 558 O O . VAL A 1 81 ? 5.324 7.296 -13.116 1.00 97.38 81 VAL A O 1
ATOM 561 N N . TRP A 1 82 ? 6.597 5.471 -13.480 1.00 97.69 82 TRP A N 1
ATOM 562 C CA . TRP A 1 82 ? 5.488 4.548 -13.704 1.00 97.69 82 TRP A CA 1
ATOM 563 C C . TRP A 1 82 ? 4.561 4.455 -12.482 1.00 97.69 82 TRP A C 1
ATOM 565 O O . TRP A 1 82 ? 3.356 4.666 -12.610 1.00 97.69 82 TRP A O 1
ATOM 575 N N . LEU A 1 83 ? 5.120 4.224 -11.288 1.00 97.38 83 LEU A N 1
ATOM 576 C CA . LEU A 1 83 ? 4.361 4.084 -10.044 1.00 97.38 83 LEU A CA 1
ATOM 577 C C . LEU A 1 83 ? 3.559 5.348 -9.727 1.00 97.38 83 LEU A C 1
ATOM 579 O O . LEU A 1 83 ? 2.390 5.266 -9.346 1.00 97.38 83 LEU A O 1
ATOM 583 N N . ARG A 1 84 ? 4.165 6.524 -9.926 1.00 96.50 84 ARG A N 1
ATOM 584 C CA . ARG A 1 84 ? 3.467 7.808 -9.816 1.00 96.50 84 ARG A CA 1
ATOM 585 C C . ARG A 1 84 ? 2.310 7.903 -10.809 1.00 96.50 84 ARG A C 1
ATOM 587 O O . ARG A 1 84 ? 1.249 8.382 -10.431 1.00 96.50 84 ARG A O 1
ATOM 594 N N . GLY A 1 85 ? 2.501 7.465 -12.052 1.00 96.19 85 GLY A N 1
ATOM 595 C CA . GLY A 1 85 ? 1.449 7.473 -13.070 1.00 96.19 85 GLY A CA 1
ATOM 596 C C . GLY A 1 85 ? 0.225 6.652 -12.657 1.00 96.19 85 GLY A C 1
ATOM 597 O O . GLY A 1 85 ? -0.897 7.143 -12.747 1.00 96.19 85 GLY A O 1
ATOM 598 N N . VAL A 1 86 ? 0.442 5.438 -12.143 1.00 94.88 86 VAL A N 1
ATOM 599 C CA . VAL A 1 86 ? -0.655 4.510 -11.809 1.00 94.88 86 VAL A CA 1
ATOM 600 C C . VAL A 1 86 ? -1.291 4.761 -10.438 1.00 94.88 86 VAL A C 1
ATOM 602 O O . VAL A 1 86 ? -2.477 4.511 -10.273 1.00 94.88 86 VAL A O 1
ATOM 605 N N . THR A 1 87 ? -0.545 5.283 -9.457 1.00 93.38 87 THR A N 1
ATOM 606 C CA . THR A 1 87 ? -1.077 5.569 -8.102 1.00 93.38 87 THR A CA 1
ATOM 607 C C . THR A 1 87 ? -1.430 7.033 -7.868 1.00 93.38 87 THR A C 1
ATOM 609 O O . THR A 1 87 ? -2.034 7.360 -6.851 1.00 93.38 87 THR A O 1
ATOM 612 N N . ARG A 1 88 ? -1.012 7.930 -8.768 1.00 94.38 88 ARG A N 1
ATOM 613 C CA . ARG A 1 88 ? -1.140 9.392 -8.636 1.00 94.38 88 ARG A CA 1
ATOM 614 C C . ARG A 1 88 ? -0.517 9.971 -7.358 1.00 94.38 88 ARG A C 1
ATOM 616 O O . ARG A 1 88 ? -0.850 11.084 -6.960 1.00 94.38 88 ARG A O 1
ATOM 623 N N . CYS A 1 89 ? 0.400 9.249 -6.712 1.00 93.19 89 CYS A N 1
ATOM 624 C CA . CYS A 1 89 ? 1.032 9.707 -5.479 1.00 93.19 89 CYS A CA 1
ATOM 625 C C . CYS A 1 89 ? 2.081 10.808 -5.726 1.00 93.19 89 CYS A C 1
ATOM 627 O O . CYS A 1 89 ? 2.554 11.033 -6.846 1.00 93.19 89 CYS A O 1
ATOM 629 N N . ALA A 1 90 ? 2.475 11.504 -4.657 1.00 95.56 90 ALA A N 1
ATOM 630 C CA . ALA A 1 90 ? 3.538 12.501 -4.729 1.00 95.56 90 ALA A CA 1
ATOM 631 C C . ALA A 1 90 ? 4.889 11.860 -5.128 1.00 95.56 90 ALA A C 1
ATOM 633 O O . ALA A 1 90 ? 5.170 10.724 -4.732 1.00 95.56 90 ALA A O 1
ATOM 634 N N . PRO A 1 91 ? 5.783 12.578 -5.839 1.00 93.75 91 PRO A N 1
ATOM 635 C CA . PRO A 1 91 ? 7.068 12.027 -6.281 1.00 93.75 91 PRO A CA 1
ATOM 636 C C . PRO A 1 91 ? 7.925 11.437 -5.150 1.00 93.75 91 PRO A C 1
ATOM 638 O O . PRO A 1 91 ? 8.505 10.364 -5.313 1.00 93.75 91 PRO A O 1
ATOM 641 N N . GLY A 1 92 ? 7.975 12.107 -3.991 1.00 96.31 92 GLY A N 1
ATOM 642 C CA . GLY A 1 92 ? 8.709 11.622 -2.817 1.00 96.31 92 GLY A CA 1
ATOM 643 C C . GLY A 1 92 ? 8.147 10.310 -2.262 1.00 96.31 92 GLY A C 1
ATOM 644 O O . GLY A 1 92 ? 8.914 9.409 -1.929 1.00 96.31 92 GLY A O 1
ATOM 645 N N . ALA A 1 93 ? 6.819 10.159 -2.256 1.00 95.25 93 ALA A N 1
ATOM 646 C CA . ALA A 1 93 ? 6.156 8.926 -1.840 1.00 95.25 93 ALA A CA 1
ATOM 647 C C . ALA A 1 93 ? 6.453 7.775 -2.813 1.00 95.25 93 ALA A C 1
ATOM 649 O O . ALA A 1 93 ? 6.803 6.681 -2.374 1.00 95.25 93 ALA A O 1
ATOM 650 N N . ALA A 1 94 ? 6.405 8.028 -4.127 1.00 96.38 94 ALA A N 1
ATOM 651 C CA . ALA A 1 94 ? 6.771 7.032 -5.136 1.00 96.38 94 ALA A CA 1
ATOM 652 C C . ALA A 1 94 ? 8.221 6.559 -4.954 1.00 96.38 94 ALA A C 1
ATOM 654 O O . ALA A 1 94 ? 8.491 5.358 -4.950 1.00 96.38 94 ALA A O 1
ATOM 655 N N . LYS A 1 95 ? 9.154 7.501 -4.751 1.00 96.62 95 LYS A N 1
ATOM 656 C CA . LYS A 1 95 ? 10.569 7.194 -4.510 1.00 96.62 95 LYS A CA 1
ATOM 657 C C . LYS A 1 95 ? 10.747 6.334 -3.261 1.00 96.62 95 LYS A C 1
ATOM 659 O O . LYS A 1 95 ? 11.409 5.303 -3.330 1.00 96.62 95 LYS A O 1
ATOM 664 N N . ALA A 1 96 ? 10.143 6.731 -2.141 1.00 96.62 96 ALA A N 1
ATOM 665 C CA . ALA A 1 96 ? 10.226 5.986 -0.886 1.00 96.62 96 ALA A CA 1
ATOM 666 C C . ALA A 1 96 ? 9.696 4.552 -1.040 1.00 96.62 96 ALA A C 1
ATOM 668 O O . ALA A 1 96 ? 10.333 3.606 -0.583 1.00 96.62 96 ALA A O 1
ATOM 669 N N . GLN A 1 97 ? 8.579 4.378 -1.750 1.00 96.31 97 GLN A N 1
ATOM 670 C CA . GLN A 1 97 ? 7.990 3.066 -2.008 1.00 96.31 97 GLN A CA 1
ATOM 671 C C . GLN A 1 97 ? 8.882 2.181 -2.883 1.00 96.31 97 GLN A C 1
ATOM 673 O O . GLN A 1 97 ? 9.091 1.023 -2.536 1.00 96.31 97 GLN A O 1
ATOM 678 N N . VAL A 1 98 ? 9.443 2.707 -3.977 1.00 97.38 98 VAL A N 1
ATOM 679 C CA . 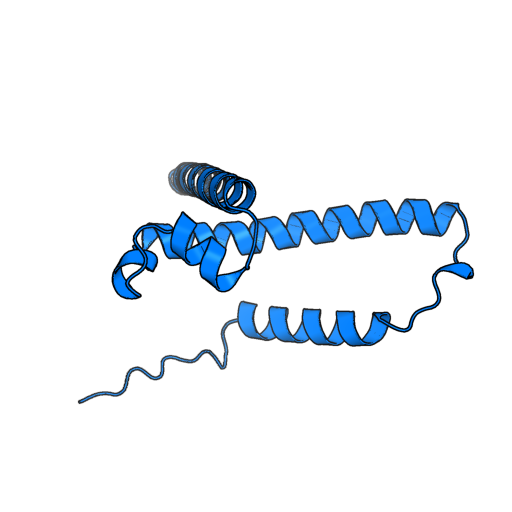VAL A 1 98 ? 10.365 1.941 -4.837 1.00 97.38 98 VAL A CA 1
ATOM 680 C C . VAL A 1 98 ? 11.636 1.560 -4.075 1.00 97.38 98 VAL A C 1
ATOM 682 O O . VAL A 1 98 ? 12.082 0.418 -4.159 1.00 97.38 98 VAL A O 1
ATOM 685 N N . THR A 1 99 ? 12.207 2.480 -3.294 1.00 97.00 99 THR A N 1
ATOM 686 C CA . THR A 1 99 ? 13.384 2.190 -2.462 1.00 97.00 99 THR A CA 1
ATOM 687 C C . THR A 1 99 ? 13.094 1.085 -1.451 1.00 97.00 99 THR A C 1
ATOM 689 O O . THR A 1 99 ? 13.861 0.128 -1.362 1.00 97.00 99 THR A O 1
ATOM 692 N N . LEU A 1 100 ? 11.978 1.182 -0.723 1.00 96.12 100 LEU A N 1
ATOM 693 C CA . LEU A 1 100 ? 11.590 0.177 0.262 1.00 96.12 100 LEU A CA 1
ATOM 694 C C . LEU A 1 100 ? 11.319 -1.184 -0.393 1.00 96.12 100 LEU A C 1
ATOM 696 O O . LEU A 1 100 ? 11.805 -2.199 0.098 1.00 96.12 100 LEU A O 1
ATOM 700 N N . ALA A 1 101 ? 10.615 -1.206 -1.526 1.00 96.38 101 ALA A N 1
ATOM 701 C CA . ALA A 1 101 ? 10.347 -2.423 -2.288 1.00 96.38 101 ALA A CA 1
ATOM 702 C C . ALA A 1 101 ? 11.645 -3.138 -2.697 1.00 96.38 101 ALA A C 1
ATOM 704 O O . ALA A 1 101 ? 11.785 -4.337 -2.471 1.00 96.38 101 ALA A O 1
ATOM 705 N N . ARG A 1 102 ? 12.634 -2.395 -3.213 1.00 95.25 102 ARG A N 1
ATOM 706 C CA . ARG A 1 102 ? 13.955 -2.941 -3.569 1.00 95.25 102 ARG A CA 1
ATOM 707 C C . ARG A 1 102 ? 14.704 -3.509 -2.367 1.00 95.25 102 ARG A C 1
ATOM 709 O O . ARG A 1 102 ? 15.358 -4.540 -2.489 1.00 95.25 102 ARG A O 1
ATOM 716 N N . SER A 1 103 ? 14.647 -2.834 -1.220 1.00 93.31 103 SER A N 1
ATOM 717 C CA . SER A 1 103 ? 15.302 -3.313 0.002 1.00 93.31 103 SER A CA 1
ATOM 718 C C . SER A 1 103 ? 14.666 -4.600 0.525 1.00 93.31 103 SER A C 1
ATOM 720 O O . SER A 1 103 ? 15.392 -5.534 0.850 1.00 93.31 103 SER A O 1
ATOM 722 N N . LEU A 1 104 ? 13.331 -4.682 0.541 1.00 89.69 104 LEU A N 1
ATOM 723 C CA . LEU A 1 104 ? 12.613 -5.895 0.942 1.00 89.69 104 LEU A CA 1
ATOM 724 C C . LEU A 1 104 ? 12.859 -7.056 -0.025 1.00 89.69 104 LEU A C 1
ATOM 726 O O . LEU A 1 104 ? 13.072 -8.175 0.423 1.00 89.69 104 LEU A O 1
ATOM 730 N N . TRP A 1 105 ? 12.881 -6.790 -1.334 1.00 88.00 105 TRP A N 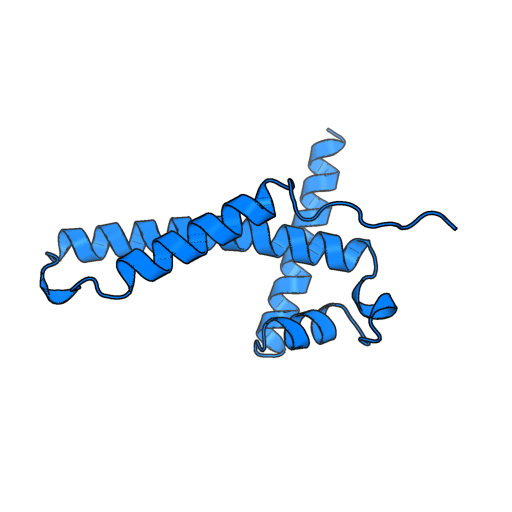1
ATOM 731 C CA . TRP A 1 105 ? 13.164 -7.807 -2.346 1.00 88.00 105 TRP A CA 1
ATOM 732 C C . TRP A 1 105 ? 14.542 -8.441 -2.155 1.00 88.00 105 TRP A C 1
ATOM 734 O O . TRP A 1 105 ? 14.651 -9.657 -2.051 1.00 88.00 105 TRP A O 1
ATOM 744 N N . ARG A 1 106 ? 15.583 -7.612 -2.005 1.00 84.50 106 ARG A N 1
ATOM 745 C CA . ARG A 1 106 ? 16.943 -8.099 -1.733 1.00 84.50 106 ARG A CA 1
ATOM 746 C C . ARG A 1 106 ? 17.025 -8.903 -0.435 1.00 84.50 106 ARG A C 1
ATOM 748 O O . ARG A 1 106 ? 17.702 -9.918 -0.401 1.00 84.50 106 ARG A O 1
ATOM 755 N N . GLY A 1 107 ? 16.333 -8.470 0.621 1.00 78.19 107 GLY A N 1
ATOM 756 C CA . GLY A 1 107 ? 16.275 -9.214 1.883 1.00 78.19 107 GLY A CA 1
ATOM 757 C C 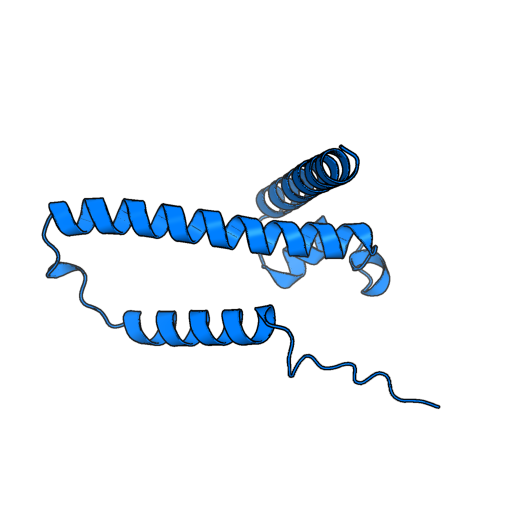. GLY A 1 107 ? 15.569 -10.569 1.765 1.00 78.19 107 GLY A C 1
ATOM 758 O O . GLY A 1 107 ? 15.989 -11.519 2.413 1.00 78.19 107 GLY A O 1
ATOM 759 N N . LEU A 1 108 ? 14.528 -10.671 0.929 1.00 69.75 108 LEU A N 1
ATOM 760 C CA . LEU A 1 108 ? 13.824 -11.928 0.649 1.00 69.75 108 LEU A CA 1
ATOM 761 C C . LEU A 1 108 ? 14.651 -12.896 -0.198 1.00 69.75 108 LEU A C 1
ATOM 763 O O . LEU A 1 108 ? 14.543 -14.100 -0.009 1.00 69.75 108 LEU A O 1
ATOM 767 N N . ASP A 1 109 ? 15.459 -12.395 -1.130 1.00 65.12 109 ASP A N 1
ATOM 768 C CA . ASP A 1 109 ? 16.385 -13.247 -1.881 1.00 65.12 109 ASP A CA 1
ATOM 769 C C . ASP A 1 109 ? 17.443 -13.844 -0.936 1.00 65.12 109 ASP A C 1
ATOM 771 O O . ASP A 1 109 ? 17.659 -15.052 -0.946 1.00 65.12 109 ASP A O 1
ATOM 775 N N . LEU A 1 110 ? 17.985 -13.038 -0.013 1.00 60.72 110 LEU A N 1
ATOM 776 C CA . LEU A 1 110 ? 18.944 -13.500 1.001 1.00 60.72 110 LEU A CA 1
ATOM 777 C C . LEU A 1 110 ? 18.366 -14.551 1.967 1.00 60.72 110 LEU A C 1
ATOM 779 O O . LEU A 1 110 ? 19.114 -15.387 2.461 1.00 60.72 110 LEU A O 1
ATOM 783 N N . THR A 1 111 ? 17.057 -14.531 2.250 1.00 61.03 111 THR A N 1
ATOM 784 C CA . THR A 1 111 ? 16.406 -15.560 3.085 1.00 61.03 111 THR A CA 1
ATOM 785 C C . THR A 1 111 ? 15.966 -16.801 2.312 1.00 61.03 111 THR A C 1
ATOM 787 O O . THR A 1 111 ? 15.623 -17.795 2.943 1.00 61.03 111 THR A O 1
ATOM 790 N N . ARG A 1 112 ? 15.960 -16.780 0.972 1.00 53.25 112 ARG A N 1
ATOM 791 C CA . ARG A 1 112 ? 15.709 -17.977 0.145 1.00 53.25 112 ARG A CA 1
ATOM 792 C C . ARG A 1 112 ? 16.968 -18.811 -0.097 1.00 53.25 112 ARG A C 1
ATOM 794 O O . ARG A 1 112 ? 16.845 -19.966 -0.489 1.00 53.25 112 ARG A O 1
ATOM 801 N N . GLU A 1 113 ? 18.145 -18.223 0.098 1.00 47.00 113 GLU A N 1
ATOM 802 C CA . GLU A 1 113 ? 19.451 -18.867 -0.098 1.00 47.00 113 GLU A CA 1
ATOM 803 C C . GLU A 1 113 ? 20.044 -19.480 1.192 1.00 47.00 113 GLU A C 1
ATOM 805 O O . GLU A 1 113 ? 21.116 -20.081 1.131 1.00 47.00 113 GLU A O 1
ATOM 810 N N . ALA A 1 114 ? 19.362 -19.349 2.339 1.00 48.28 114 ALA A N 1
ATOM 811 C CA . ALA A 1 114 ? 19.763 -19.879 3.651 1.00 48.28 114 ALA A CA 1
ATOM 812 C C . ALA A 1 114 ? 18.912 -21.089 4.065 1.00 48.28 114 ALA A C 1
ATOM 814 O O . ALA A 1 114 ? 19.485 -22.018 4.680 1.00 48.28 114 ALA A O 1
#

Secondary structure (DSSP, 8-state):
-------STT-HHHHHHHHHHHHHHHHTT--GGG--HHHHHHHHHHHHHHHHHHHHHHHHHHHHHHHTTHHHHTT-SSHHHHHHHHH---HHHHHHHHHHHHHHHHHHHHHH--

Sequence (114 aa):
MTSAAAGFGGHPLVSALAAVDGILDGVSGTSLWSLSDDQVASLTAEAARVQARWAAVRLALVAEADSRGLAGRVGAASTQVWLRGVTRCAPGAAKAQVTLARSLWRGLDLTREA

Foldseek 3Di:
DDDPPPDPPPDVVSVVVVVVVVVCVVCVPPDPVPDDPVRVVVVVVVVVVVVVVVLLVVLLVLLVCQVVVVCVVVPHPHSLRVVCVVVVDDSVVSVVSNVVSNVVVVVVVVVVVD

Radius of gyration: 18.14 Å; chains: 1; bounding box: 42×32×57 Å